Protein AF-A0AAW7YX07-F1 (afdb_monomer_lite)

Secondary structure (DSSP, 8-state):
--SSPEEEE--HHHHHHHHHTHHHHHHTT-EEEEEETTEEEEEE--HHHHTS-HHHHHHHHHHHHHHHHHHSPPPGGGG-

InterPro domains:
  IPR014790 MutL, C-terminal, dimerisation [PF08676] (1-73)
  IPR037198 MutL, C-terminal domain superfamily [SSF118116] (1-75)
  IPR042121 MutL, C-terminal domain, regulatory subdomain [G3DSA:3.30.1370.100] (1-80)

pLDDT: mean 89.63, std 5.08, range [68.88, 94.56]

Foldseek 3Di:
DDPDWDKEWAAQVLVVVCVVCVVLCVVQFWHWDDPDSTMIITPTDDPVCNVDPPHVVVVVVSVVVVVVCVVPNDDPVNSD

Organism: NCBI:txid3062664

Sequence (80 aa):
PLLLPVKIELDKIKLQFLESNQSYFERLGIIVNVVNNNSVQIRQFPALLRNKDVASSFSQIIDTLFNLNEANELKEADWL

Radius of gyration: 12.0 Å; chains: 1; bounding box: 30×20×28 Å

Structure (mmCIF, N/CA/C/O backbone):
data_AF-A0AAW7YX07-F1
#
_entry.id   AF-A0AAW7YX07-F1
#
loop_
_atom_site.group_PDB
_atom_site.id
_atom_site.type_symbol
_atom_site.label_atom_id
_atom_site.label_alt_i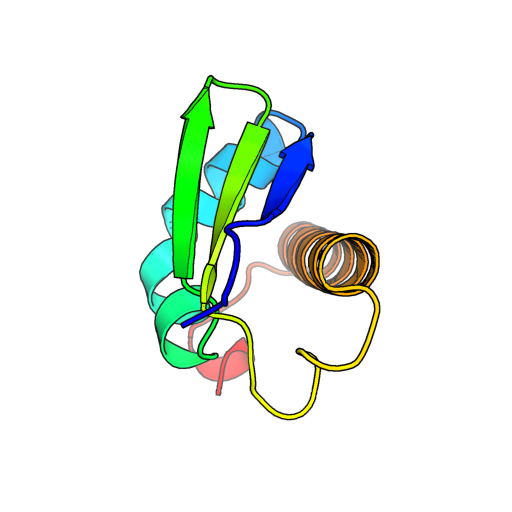d
_atom_site.label_comp_id
_atom_site.label_asym_id
_atom_site.label_entity_id
_atom_site.label_seq_id
_atom_site.pdbx_PDB_ins_code
_atom_site.Cartn_x
_atom_site.Cartn_y
_atom_site.Cartn_z
_atom_site.occupancy
_atom_site.B_iso_or_equiv
_atom_site.auth_seq_id
_atom_site.auth_comp_id
_atom_site.auth_asym_id
_atom_site.auth_atom_id
_atom_site.pdbx_PDB_model_num
ATOM 1 N N . PRO A 1 1 ? 5.235 -5.988 -11.751 1.00 79.06 1 PRO A N 1
ATOM 2 C CA . PRO A 1 1 ? 6.536 -5.444 -11.301 1.00 79.06 1 PRO A CA 1
ATOM 3 C C . PRO A 1 1 ? 6.906 -4.139 -12.030 1.00 79.06 1 PRO A C 1
ATOM 5 O O . PRO A 1 1 ? 6.885 -4.101 -13.261 1.00 79.06 1 PRO A O 1
ATOM 8 N N . LEU A 1 2 ? 7.209 -3.072 -11.286 1.00 82.75 2 LEU A N 1
ATOM 9 C CA . LEU A 1 2 ? 7.697 -1.792 -11.822 1.00 82.75 2 LEU A CA 1
ATOM 10 C C . LEU A 1 2 ? 9.158 -1.903 -12.311 1.00 82.75 2 LEU A C 1
ATOM 12 O O . LEU A 1 2 ? 9.874 -2.813 -11.904 1.00 82.75 2 LEU A O 1
ATOM 16 N N . LEU A 1 3 ? 9.587 -0.993 -13.199 1.00 81.44 3 LEU A N 1
ATOM 17 C CA . LEU A 1 3 ? 10.986 -0.922 -13.673 1.00 81.44 3 LEU A CA 1
ATOM 18 C C . LEU A 1 3 ? 11.912 -0.331 -12.604 1.00 81.44 3 LEU A C 1
ATOM 20 O O . LEU A 1 3 ? 12.987 -0.860 -12.349 1.00 81.44 3 LEU A O 1
ATOM 24 N N . LEU A 1 4 ? 11.458 0.748 -11.968 1.00 85.62 4 LEU A N 1
ATOM 25 C CA . LEU A 1 4 ? 12.049 1.323 -10.770 1.00 85.62 4 LEU A CA 1
ATOM 26 C C . LEU A 1 4 ? 10.964 1.340 -9.686 1.00 85.62 4 LEU A C 1
ATOM 28 O O . LEU A 1 4 ? 9.830 1.724 -9.993 1.00 85.62 4 LEU A O 1
ATOM 32 N N . PRO A 1 5 ? 11.259 0.914 -8.447 1.00 87.50 5 PRO A N 1
ATOM 33 C CA . PRO A 1 5 ? 10.315 1.046 -7.348 1.00 87.50 5 PRO A CA 1
ATOM 34 C C . PRO A 1 5 ? 10.024 2.520 -7.045 1.00 87.50 5 PRO A C 1
ATOM 36 O O . PRO A 1 5 ? 10.937 3.345 -7.040 1.00 87.50 5 PRO A O 1
ATOM 39 N N . VAL A 1 6 ? 8.767 2.846 -6.751 1.00 92.19 6 VAL A N 1
ATOM 40 C CA . VAL A 1 6 ? 8.336 4.219 -6.444 1.00 92.19 6 VAL A CA 1
ATOM 41 C C . VAL A 1 6 ? 8.200 4.362 -4.933 1.00 92.19 6 VAL A C 1
ATOM 43 O O . VAL A 1 6 ? 7.424 3.631 -4.321 1.00 92.19 6 VAL A O 1
ATOM 46 N N . LYS A 1 7 ? 8.960 5.277 -4.322 1.00 93.06 7 LYS A N 1
ATOM 47 C CA . LYS A 1 7 ? 8.815 5.617 -2.899 1.00 93.06 7 LYS A CA 1
ATOM 48 C C . LYS A 1 7 ? 7.763 6.714 -2.739 1.00 93.06 7 LYS A C 1
ATOM 50 O O . LYS A 1 7 ? 7.804 7.696 -3.473 1.00 93.06 7 LYS A O 1
ATOM 55 N N . ILE A 1 8 ? 6.873 6.557 -1.766 1.00 93.31 8 ILE A N 1
ATOM 56 C CA . ILE A 1 8 ? 5.829 7.528 -1.423 1.00 93.31 8 ILE A CA 1
ATOM 57 C C . ILE A 1 8 ? 5.830 7.716 0.094 1.00 93.31 8 ILE A C 1
ATOM 59 O 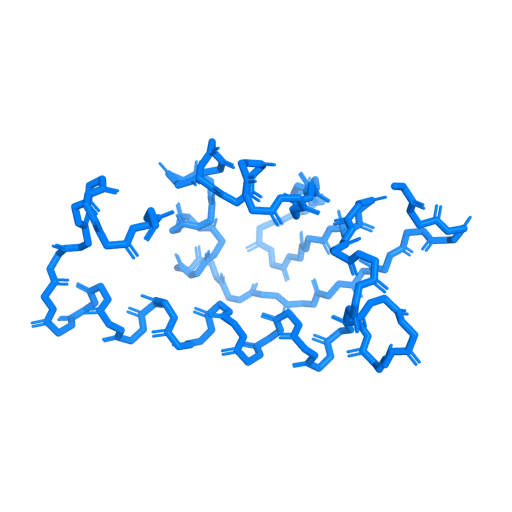O . ILE A 1 8 ? 6.038 6.756 0.841 1.00 93.31 8 ILE A O 1
ATOM 63 N N . GLU A 1 9 ? 5.622 8.948 0.546 1.00 93.19 9 GLU A N 1
ATOM 64 C CA . GLU A 1 9 ? 5.363 9.240 1.955 1.00 93.19 9 GLU A CA 1
ATOM 65 C C . GLU A 1 9 ? 3.904 8.930 2.292 1.00 93.19 9 GLU A C 1
ATOM 67 O O . GLU A 1 9 ? 2.999 9.177 1.497 1.00 93.19 9 GLU A O 1
ATOM 72 N N . LEU A 1 10 ? 3.684 8.345 3.463 1.00 92.06 10 LEU A N 1
ATOM 73 C CA . LEU A 1 10 ? 2.373 7.913 3.924 1.00 92.06 10 LEU A CA 1
ATOM 74 C C . LEU A 1 10 ? 2.288 8.151 5.429 1.00 92.06 10 LEU A C 1
ATOM 76 O O . LEU A 1 10 ? 3.246 7.877 6.153 1.00 92.06 10 LEU A O 1
ATOM 80 N N . ASP A 1 11 ? 1.163 8.676 5.908 1.00 91.19 11 ASP A N 1
ATOM 81 C CA . ASP A 1 11 ? 0.968 8.841 7.345 1.00 91.19 11 ASP A CA 1
ATOM 82 C C . ASP A 1 11 ? 0.880 7.481 8.059 1.00 91.19 11 ASP A C 1
ATOM 84 O O . ASP A 1 11 ? 0.574 6.444 7.465 1.00 91.19 11 ASP A O 1
ATOM 88 N N . LYS A 1 12 ? 1.181 7.481 9.361 1.00 91.38 12 LYS A N 1
ATOM 89 C CA . LYS A 1 12 ? 1.297 6.250 10.150 1.00 91.38 12 LYS A CA 1
ATOM 90 C C . LYS A 1 12 ? -0.015 5.453 10.206 1.00 91.38 12 LYS A C 1
ATOM 92 O O . LYS A 1 12 ? 0.031 4.232 10.321 1.00 91.38 12 LYS A O 1
ATOM 97 N N . ILE A 1 13 ? -1.166 6.124 10.135 1.00 92.44 13 ILE A N 1
ATOM 98 C CA . ILE A 1 13 ? -2.480 5.483 10.270 1.00 92.44 13 ILE A CA 1
ATOM 99 C C . ILE A 1 13 ? -2.825 4.758 8.965 1.00 92.44 13 ILE A C 1
ATOM 101 O O . ILE A 1 13 ? -3.156 3.573 8.992 1.00 92.44 13 ILE A O 1
ATOM 105 N N . LYS A 1 14 ? -2.631 5.409 7.811 1.00 92.75 14 LYS A N 1
ATOM 106 C CA . LYS A 1 14 ? -2.767 4.762 6.497 1.00 92.75 14 LYS A CA 1
ATOM 107 C C . LYS A 1 14 ? -1.730 3.667 6.273 1.00 92.75 14 LYS A C 1
ATOM 109 O O . LYS A 1 14 ? -2.034 2.680 5.612 1.00 92.75 14 LYS A O 1
ATOM 114 N N . LEU A 1 15 ? -0.528 3.805 6.835 1.00 93.44 15 LEU A N 1
ATOM 115 C CA . LEU A 1 15 ? 0.490 2.755 6.795 1.00 93.44 15 LEU A CA 1
ATOM 116 C C . LEU A 1 15 ? 0.044 1.517 7.592 1.00 93.44 15 LEU A C 1
ATOM 118 O O . LEU A 1 15 ? 0.097 0.414 7.060 1.00 93.44 15 LEU A O 1
ATOM 122 N N . GLN A 1 16 ? -0.511 1.698 8.794 1.00 92.75 16 GLN A N 1
ATOM 123 C CA . GLN A 1 16 ? -1.103 0.605 9.573 1.00 92.75 16 GLN A CA 1
ATOM 124 C C . GLN A 1 16 ? -2.328 -0.021 8.874 1.00 92.75 16 GLN A C 1
ATOM 126 O O . GLN A 1 16 ? -2.491 -1.242 8.888 1.00 92.75 16 GLN A O 1
ATOM 131 N N . PHE A 1 17 ? -3.178 0.785 8.228 1.00 93.62 17 PHE A N 1
ATOM 132 C CA . PHE A 1 17 ? -4.298 0.303 7.407 1.00 93.62 17 PHE A CA 1
ATOM 133 C C . PHE A 1 17 ? -3.815 -0.546 6.219 1.00 93.62 17 PHE A C 1
ATOM 135 O O . PHE A 1 17 ? -4.369 -1.614 5.959 1.00 93.62 17 PHE A O 1
ATOM 142 N N . LEU A 1 18 ? -2.758 -0.102 5.534 1.00 93.25 18 LEU A N 1
ATOM 143 C CA . LEU A 1 18 ? -2.125 -0.799 4.415 1.00 93.25 18 LEU A CA 1
ATOM 144 C C . LEU A 1 18 ? -1.500 -2.133 4.842 1.00 93.25 18 LEU A C 1
ATOM 146 O O . LEU A 1 18 ? -1.704 -3.129 4.157 1.00 93.25 18 LEU A O 1
ATOM 150 N N . GLU A 1 19 ? -0.793 -2.171 5.975 1.00 92.25 19 GLU A N 1
ATOM 151 C CA . GLU A 1 19 ? -0.252 -3.411 6.556 1.00 92.25 19 GLU A CA 1
ATOM 152 C C . GLU A 1 19 ? -1.377 -4.387 6.936 1.00 92.25 19 GLU A C 1
ATOM 154 O O . GLU A 1 19 ? -1.313 -5.570 6.605 1.00 92.25 19 GLU A O 1
ATOM 159 N N . SER A 1 20 ? -2.449 -3.885 7.557 1.00 92.75 20 SER A N 1
ATOM 160 C CA . SER A 1 20 ? -3.602 -4.697 7.983 1.00 92.75 20 SER A CA 1
ATOM 161 C C . SER A 1 20 ? -4.387 -5.300 6.808 1.00 92.75 20 SER A C 1
ATOM 163 O O . SER A 1 20 ? -5.012 -6.346 6.960 1.00 92.75 20 SER A O 1
ATOM 165 N N . ASN A 1 21 ? -4.339 -4.662 5.633 1.00 93.00 21 ASN A N 1
ATOM 166 C CA . ASN A 1 21 ? -5.074 -5.055 4.426 1.00 93.00 21 ASN A CA 1
ATOM 167 C C . ASN A 1 21 ? -4.157 -5.514 3.276 1.00 93.00 21 ASN A C 1
ATOM 169 O O . ASN A 1 21 ? -4.611 -5.621 2.135 1.00 93.00 21 ASN A O 1
ATOM 173 N N . GLN A 1 22 ? -2.871 -5.786 3.542 1.00 92.00 22 GLN A N 1
ATOM 174 C CA . GLN A 1 22 ? -1.852 -6.022 2.509 1.00 92.00 22 GLN A CA 1
ATOM 175 C C . GLN A 1 22 ? -2.265 -7.102 1.492 1.00 92.00 22 GLN A C 1
ATOM 177 O O . GLN A 1 22 ? -2.065 -6.928 0.291 1.00 92.00 22 GLN A O 1
ATOM 182 N N . SER A 1 23 ? -2.897 -8.184 1.951 1.00 92.81 23 SER A N 1
ATOM 183 C CA . SER A 1 23 ? -3.373 -9.282 1.100 1.00 92.81 23 SER A CA 1
ATOM 184 C C . SER A 1 23 ? -4.404 -8.842 0.049 1.00 92.81 23 SER A C 1
ATOM 186 O O . SER A 1 23 ? -4.407 -9.382 -1.060 1.00 92.81 23 SER A O 1
ATOM 188 N N . TYR A 1 24 ? -5.248 -7.850 0.345 1.00 93.25 24 TYR A N 1
ATOM 189 C CA . TYR A 1 24 ? -6.201 -7.298 -0.621 1.00 93.25 24 TYR A CA 1
ATOM 190 C C . TYR A 1 24 ? -5.508 -6.397 -1.648 1.00 93.25 24 TYR A C 1
ATOM 192 O O . TYR A 1 24 ? -5.760 -6.529 -2.847 1.00 93.25 24 TYR A O 1
ATOM 200 N N . PHE A 1 25 ? -4.561 -5.555 -1.221 1.00 93.19 25 PHE A N 1
ATOM 201 C CA . PHE A 1 25 ? -3.728 -4.778 -2.148 1.00 93.19 25 PHE A CA 1
ATOM 202 C C . PHE A 1 25 ? -2.945 -5.694 -3.105 1.00 93.19 25 PHE A C 1
ATOM 204 O O . PHE A 1 25 ? -2.914 -5.444 -4.313 1.00 93.19 25 PHE A O 1
ATOM 211 N N . GLU A 1 26 ? -2.393 -6.804 -2.606 1.00 92.88 26 GLU A N 1
ATOM 212 C CA . GLU A 1 26 ? -1.701 -7.797 -3.432 1.00 92.88 26 GLU A CA 1
ATOM 213 C C . GLU A 1 26 ? -2.633 -8.459 -4.461 1.00 92.88 26 GLU A C 1
ATOM 215 O O . GLU A 1 26 ? -2.244 -8.576 -5.629 1.00 92.88 26 GLU A O 1
ATOM 220 N N . ARG A 1 27 ? -3.876 -8.811 -4.082 1.00 91.19 27 ARG A N 1
ATOM 221 C CA . ARG A 1 27 ? -4.914 -9.308 -5.014 1.00 91.19 27 ARG A CA 1
ATOM 222 C C . ARG A 1 27 ? -5.248 -8.290 -6.108 1.00 91.19 27 ARG A C 1
ATOM 224 O O . ARG A 1 27 ? -5.358 -8.670 -7.271 1.00 91.19 27 ARG A O 1
ATOM 231 N N . LEU A 1 28 ? -5.318 -7.001 -5.766 1.00 89.75 28 LEU A N 1
ATOM 232 C CA . LEU A 1 28 ? -5.488 -5.905 -6.731 1.00 89.75 28 LEU A CA 1
ATOM 233 C C . LEU A 1 28 ? -4.255 -5.681 -7.629 1.00 89.75 28 LEU A C 1
ATOM 235 O O . LEU A 1 28 ? -4.289 -4.835 -8.519 1.00 89.75 28 LEU A O 1
ATOM 239 N N . GLY A 1 29 ? -3.153 -6.412 -7.431 1.00 91.38 29 GLY A N 1
ATOM 240 C CA . GLY A 1 29 ? -1.917 -6.237 -8.192 1.00 91.38 29 GLY A CA 1
ATOM 241 C C . GLY A 1 29 ? -1.083 -5.034 -7.738 1.00 91.38 29 GLY A C 1
ATOM 242 O O . GLY A 1 29 ? -0.278 -4.518 -8.518 1.00 91.38 29 GLY A O 1
ATOM 243 N N . ILE A 1 30 ? -1.257 -4.594 -6.490 1.00 93.81 30 ILE A N 1
ATOM 244 C CA . ILE A 1 30 ? -0.471 -3.555 -5.825 1.00 93.81 30 ILE A CA 1
ATOM 245 C C . ILE A 1 30 ? 0.427 -4.242 -4.787 1.00 93.81 30 ILE A C 1
ATOM 247 O O . ILE A 1 30 ? -0.047 -4.693 -3.752 1.00 93.81 30 ILE A O 1
ATOM 251 N N . ILE A 1 31 ? 1.735 -4.329 -5.051 1.00 94.50 31 ILE A N 1
ATOM 252 C CA . ILE A 1 31 ? 2.704 -4.878 -4.084 1.00 94.50 31 ILE A CA 1
ATOM 253 C C . ILE A 1 31 ? 3.563 -3.734 -3.569 1.00 94.50 31 ILE A C 1
ATOM 255 O O . ILE A 1 31 ? 4.221 -3.037 -4.354 1.00 94.50 31 ILE A O 1
ATOM 259 N N . VAL A 1 32 ? 3.575 -3.583 -2.250 1.00 94.31 32 VAL A N 1
ATOM 260 C CA . VAL A 1 32 ? 4.274 -2.536 -1.508 1.00 94.31 32 VAL A CA 1
ATOM 261 C C . VAL A 1 32 ? 5.200 -3.156 -0.469 1.00 94.31 32 VAL A C 1
ATOM 263 O O . VAL A 1 32 ? 4.895 -4.194 0.106 1.00 94.31 32 VAL A O 1
ATOM 266 N N . ASN A 1 33 ? 6.324 -2.498 -0.207 1.00 92.62 33 ASN A N 1
ATOM 267 C CA . ASN A 1 33 ? 7.161 -2.763 0.956 1.00 92.62 33 ASN A CA 1
ATOM 268 C C . ASN A 1 33 ? 7.108 -1.530 1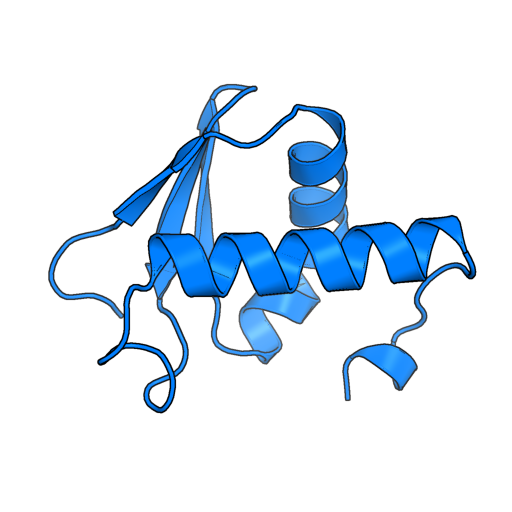.869 1.00 92.62 33 ASN A C 1
ATOM 270 O O . ASN A 1 33 ? 7.371 -0.421 1.399 1.00 92.62 33 ASN A O 1
ATOM 274 N N . VAL A 1 34 ? 6.841 -1.700 3.163 1.00 90.38 34 VAL A N 1
ATOM 275 C CA . VAL A 1 34 ? 7.076 -0.636 4.153 1.00 90.38 34 VAL A CA 1
ATOM 276 C C . VAL A 1 34 ? 8.583 -0.383 4.254 1.00 90.38 34 VAL A C 1
ATOM 278 O O . VAL A 1 34 ? 9.368 -1.323 4.371 1.00 90.38 34 VAL A O 1
ATOM 281 N N . VAL A 1 35 ? 9.000 0.883 4.156 1.00 89.50 35 VAL A N 1
ATOM 282 C CA . VAL A 1 35 ? 10.419 1.286 4.234 1.00 89.50 35 VAL A CA 1
ATOM 283 C C . VAL A 1 35 ? 10.745 1.835 5.6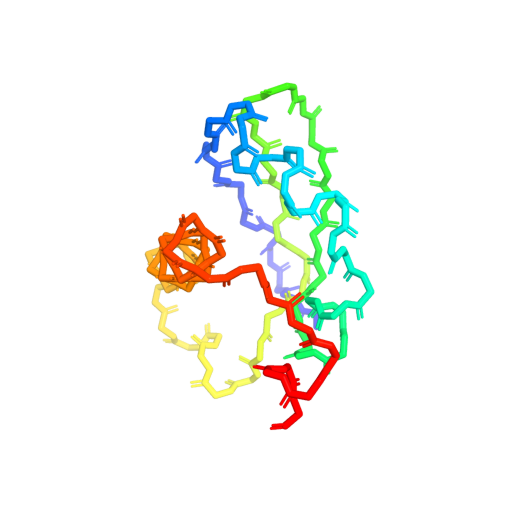20 1.00 89.50 35 VAL A C 1
ATOM 285 O O . VAL A 1 35 ? 11.814 1.571 6.162 1.00 89.50 35 VAL A O 1
ATOM 288 N N . ASN A 1 36 ? 9.827 2.619 6.183 1.00 88.88 36 ASN A N 1
ATOM 289 C CA . ASN A 1 36 ? 9.852 3.114 7.555 1.00 88.88 36 ASN A CA 1
ATOM 290 C C . ASN A 1 36 ? 8.428 3.540 7.964 1.00 88.88 36 ASN A C 1
ATOM 292 O O . ASN A 1 36 ? 7.514 3.508 7.144 1.00 88.88 36 ASN A O 1
ATOM 296 N N . ASN A 1 37 ? 8.261 4.018 9.199 1.00 86.62 37 ASN A N 1
ATOM 297 C CA . ASN A 1 37 ? 6.976 4.425 9.794 1.00 86.62 37 ASN A CA 1
ATOM 298 C C . ASN A 1 37 ? 6.208 5.546 9.051 1.00 86.62 37 ASN A C 1
ATOM 300 O O . ASN A 1 37 ? 5.125 5.926 9.493 1.00 86.62 37 ASN A O 1
ATOM 304 N N . ASN A 1 38 ? 6.780 6.112 7.984 1.00 90.88 38 ASN A N 1
ATOM 305 C CA . ASN A 1 38 ? 6.255 7.259 7.246 1.00 90.88 38 ASN A CA 1
ATOM 306 C C . ASN A 1 38 ? 6.377 7.101 5.719 1.00 90.88 38 ASN A C 1
ATOM 308 O O . ASN A 1 38 ? 6.156 8.063 4.985 1.00 90.88 38 ASN A O 1
ATOM 312 N N . SER A 1 39 ? 6.803 5.940 5.206 1.00 91.81 39 SER A N 1
ATOM 313 C CA . SER A 1 39 ? 6.962 5.754 3.762 1.00 91.81 39 SER A CA 1
ATOM 314 C C . SER A 1 39 ? 6.943 4.301 3.312 1.00 91.81 39 SER A C 1
ATOM 316 O O . SER A 1 39 ? 7.441 3.389 3.980 1.00 91.81 39 SER A O 1
ATOM 318 N N . VAL A 1 40 ? 6.411 4.118 2.108 1.00 94.50 40 VAL A N 1
ATOM 319 C CA . VAL A 1 40 ? 6.272 2.828 1.435 1.00 94.50 40 VAL A CA 1
ATOM 320 C C . VAL A 1 40 ? 6.934 2.868 0.065 1.00 94.50 40 VAL A C 1
ATOM 322 O O . VAL A 1 40 ? 7.071 3.921 -0.558 1.00 94.50 40 VAL A O 1
ATOM 325 N N . GLN A 1 41 ? 7.363 1.705 -0.407 1.00 94.56 41 GLN A N 1
ATOM 326 C CA . GLN A 1 41 ? 7.949 1.503 -1.722 1.00 94.56 41 GLN A CA 1
ATOM 327 C C . GLN A 1 41 ? 7.040 0.587 -2.540 1.00 94.56 41 GLN A C 1
ATOM 329 O O . GLN A 1 41 ? 6.957 -0.613 -2.280 1.00 94.56 41 GLN A O 1
ATOM 334 N N . ILE A 1 42 ? 6.397 1.135 -3.569 1.00 94.56 42 ILE A N 1
ATOM 335 C CA . ILE A 1 42 ? 5.633 0.352 -4.539 1.00 94.56 42 ILE A CA 1
ATOM 336 C C . ILE A 1 42 ? 6.610 -0.407 -5.435 1.00 94.56 42 ILE A C 1
ATOM 338 O O . ILE A 1 42 ? 7.494 0.182 -6.059 1.00 94.56 42 ILE A O 1
ATOM 342 N N . ARG A 1 43 ? 6.426 -1.725 -5.521 1.00 94.00 43 ARG A N 1
ATOM 343 C CA . ARG A 1 43 ? 7.204 -2.648 -6.365 1.00 94.00 43 ARG A CA 1
ATOM 344 C C . ARG A 1 43 ? 6.372 -3.252 -7.492 1.00 94.00 43 ARG A C 1
ATOM 346 O O . ARG A 1 43 ? 6.918 -3.641 -8.525 1.00 94.00 43 ARG A O 1
ATOM 353 N N . GLN A 1 44 ? 5.053 -3.305 -7.338 1.00 93.31 44 GLN A N 1
ATOM 354 C CA . GLN A 1 44 ? 4.117 -3.701 -8.386 1.00 93.31 44 GLN A CA 1
ATOM 355 C C . GLN A 1 44 ? 2.876 -2.819 -8.329 1.00 93.31 44 GLN A C 1
ATOM 357 O O . GLN A 1 44 ? 2.422 -2.457 -7.250 1.00 93.31 44 GLN A O 1
ATOM 362 N N . PHE A 1 45 ? 2.360 -2.478 -9.504 1.00 93.44 45 PHE A N 1
ATOM 363 C CA . PHE A 1 45 ? 1.155 -1.684 -9.678 1.00 93.44 45 PHE A CA 1
ATOM 364 C C . PHE A 1 45 ? 0.396 -2.210 -10.910 1.00 93.44 45 PHE A C 1
ATOM 366 O O . PHE A 1 45 ? 1.062 -2.719 -11.829 1.00 93.44 45 PHE A O 1
ATOM 373 N N . PRO A 1 46 ? -0.946 -2.100 -10.970 1.00 90.56 46 PRO A N 1
ATOM 374 C CA . PRO A 1 46 ? -1.755 -2.621 -12.069 1.00 90.56 46 PRO A CA 1
ATOM 375 C C . PRO A 1 46 ? -1.303 -2.093 -13.429 1.00 90.56 46 PRO A C 1
ATOM 377 O O . PRO A 1 46 ? -1.061 -0.897 -13.587 1.00 90.56 46 PRO A O 1
ATOM 380 N N . ALA A 1 47 ? -1.232 -2.965 -14.439 1.00 85.56 47 ALA A N 1
ATOM 3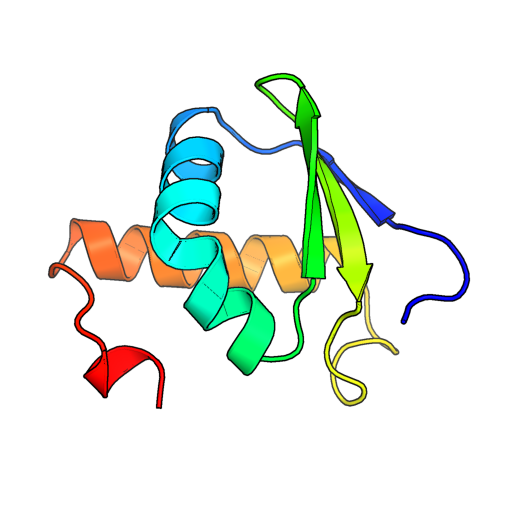81 C CA . ALA A 1 47 ? -0.736 -2.600 -15.770 1.00 85.56 47 ALA A CA 1
ATOM 382 C C . ALA A 1 47 ? -1.507 -1.421 -16.399 1.00 85.56 47 ALA A C 1
ATOM 384 O O . ALA A 1 47 ? -0.899 -0.557 -17.026 1.00 85.56 47 ALA A O 1
ATOM 385 N N . LEU A 1 48 ? -2.822 -1.346 -16.158 1.00 84.12 48 LEU A N 1
ATOM 386 C CA . LEU A 1 48 ? -3.708 -0.273 -16.629 1.00 84.12 48 LEU A CA 1
ATOM 387 C C . LEU A 1 48 ? -3.406 1.103 -16.006 1.00 84.12 48 LEU A C 1
ATOM 389 O O . LEU A 1 48 ? -3.685 2.131 -16.620 1.00 84.12 48 LEU A O 1
ATOM 393 N N . LEU A 1 49 ? -2.847 1.135 -14.792 1.00 83.44 49 LEU A N 1
ATOM 394 C CA . LEU A 1 49 ? -2.558 2.368 -14.048 1.00 83.44 49 LEU A CA 1
ATOM 395 C C . LEU A 1 49 ? -1.064 2.718 -14.042 1.00 83.44 49 LEU A C 1
ATOM 397 O O . LEU A 1 49 ? -0.699 3.877 -13.883 1.00 83.44 49 LEU A O 1
ATOM 401 N N . ARG A 1 50 ? -0.195 1.733 -14.280 1.00 79.38 50 ARG A N 1
ATOM 402 C CA . ARG A 1 50 ? 1.268 1.853 -14.310 1.00 79.38 50 ARG A CA 1
ATOM 403 C C . ARG A 1 50 ? 1.812 2.909 -15.281 1.00 79.38 50 ARG A C 1
ATOM 405 O O . ARG A 1 50 ? 2.881 3.450 -15.025 1.00 79.38 50 ARG A O 1
ATOM 412 N N . ASN A 1 51 ? 1.126 3.159 -16.397 1.00 75.50 51 ASN A N 1
ATOM 413 C CA . ASN A 1 51 ? 1.548 4.157 -17.389 1.00 75.50 51 ASN A CA 1
ATOM 414 C C . ASN A 1 51 ? 1.126 5.592 -17.014 1.00 75.50 51 ASN A C 1
ATOM 416 O O . ASN A 1 51 ? 1.426 6.527 -17.753 1.00 75.50 51 ASN A O 1
ATOM 420 N N . LYS A 1 52 ? 0.413 5.767 -15.894 1.00 76.56 52 LYS A N 1
ATOM 421 C CA . LYS A 1 52 ? 0.110 7.065 -15.283 1.00 76.56 52 LYS A CA 1
ATOM 422 C C . LYS A 1 52 ? 1.143 7.375 -14.196 1.00 76.56 52 LYS A C 1
ATOM 424 O O . LYS A 1 52 ? 2.040 6.578 -13.927 1.00 76.56 52 LYS A O 1
ATOM 429 N N . ASP A 1 53 ? 0.984 8.514 -13.530 1.00 88.44 53 ASP A N 1
ATOM 430 C CA . ASP A 1 53 ? 1.686 8.781 -12.278 1.00 88.44 53 ASP A CA 1
ATOM 431 C C . ASP A 1 53 ? 1.263 7.755 -11.210 1.00 88.44 53 ASP A C 1
ATOM 433 O O . ASP A 1 53 ? 0.165 7.819 -10.651 1.00 88.44 53 ASP A O 1
ATOM 437 N N . VAL A 1 54 ? 2.146 6.787 -10.958 1.00 90.81 54 VAL A N 1
ATOM 438 C CA . VAL A 1 54 ? 1.967 5.709 -9.977 1.00 90.81 54 VAL A CA 1
ATOM 439 C C . VAL A 1 54 ? 1.868 6.253 -8.552 1.00 90.81 54 VAL A C 1
ATOM 441 O O . VAL A 1 54 ? 1.111 5.694 -7.761 1.00 90.81 54 VAL A O 1
ATOM 444 N N . ALA A 1 55 ? 2.589 7.332 -8.224 1.00 91.38 55 ALA A N 1
ATOM 445 C CA . ALA A 1 55 ? 2.557 7.908 -6.886 1.00 91.38 55 ALA A CA 1
ATOM 446 C C . ALA A 1 55 ? 1.196 8.554 -6.623 1.00 91.38 55 ALA A C 1
ATOM 448 O O . ALA A 1 55 ? 0.473 8.111 -5.732 1.00 91.38 55 ALA A O 1
ATOM 449 N N . SER A 1 56 ? 0.792 9.502 -7.475 1.00 90.94 56 SER A N 1
ATOM 450 C CA . SER A 1 56 ? -0.517 10.158 -7.364 1.00 90.94 56 SER A CA 1
ATOM 451 C C . SER A 1 56 ? -1.681 9.163 -7.451 1.00 90.94 56 SER A C 1
ATOM 453 O O . SER A 1 56 ? -2.649 9.287 -6.702 1.00 90.94 56 SER A O 1
ATOM 455 N N . SER A 1 57 ? -1.587 8.142 -8.316 1.00 92.12 57 SER A N 1
ATOM 456 C CA . SER A 1 57 ? -2.630 7.110 -8.434 1.00 92.12 57 SER A CA 1
ATOM 457 C C . SER A 1 57 ? -2.758 6.272 -7.160 1.00 92.12 57 SER A C 1
ATOM 459 O O . SER A 1 57 ? -3.872 5.992 -6.728 1.00 92.12 57 SER A O 1
ATOM 461 N N . PHE A 1 58 ? -1.642 5.868 -6.543 1.00 93.94 58 PHE A N 1
ATOM 462 C CA . PHE A 1 58 ? -1.684 5.118 -5.288 1.00 93.94 58 PHE A CA 1
ATOM 463 C C . PHE A 1 58 ? -2.197 5.974 -4.129 1.00 93.94 58 PHE A C 1
ATOM 465 O O . PHE A 1 58 ? -3.047 5.496 -3.386 1.00 93.94 58 PHE A O 1
ATOM 472 N N . SER A 1 59 ? -1.752 7.232 -4.010 1.00 92.62 59 SER A N 1
ATOM 473 C CA . SER A 1 59 ? -2.260 8.171 -3.000 1.00 92.62 59 SER A CA 1
ATOM 474 C C . SER A 1 59 ? -3.783 8.329 -3.085 1.00 92.62 59 SER A C 1
ATOM 476 O O . SER A 1 59 ? -4.467 8.194 -2.078 1.00 92.62 59 SER A O 1
ATOM 478 N N . GLN A 1 60 ? -4.339 8.494 -4.291 1.00 92.38 60 GLN A N 1
ATOM 479 C CA . GLN A 1 60 ? -5.794 8.559 -4.484 1.00 92.38 60 GLN A CA 1
ATOM 480 C C . GLN A 1 60 ? -6.512 7.262 -4.084 1.00 92.38 60 GLN A C 1
ATOM 482 O O . GLN A 1 60 ? -7.569 7.319 -3.454 1.00 92.38 60 GLN A O 1
ATOM 487 N N . ILE A 1 61 ? -5.953 6.095 -4.425 1.00 92.31 61 ILE A N 1
ATOM 488 C CA . ILE A 1 61 ? -6.526 4.790 -4.061 1.00 92.31 61 ILE A CA 1
ATOM 489 C C . ILE A 1 61 ? -6.529 4.602 -2.541 1.00 92.31 61 ILE A C 1
ATOM 491 O O . ILE A 1 61 ? -7.570 4.267 -1.978 1.00 92.31 61 ILE A O 1
ATOM 495 N N . ILE A 1 62 ? -5.397 4.836 -1.867 1.00 93.50 62 ILE A N 1
ATOM 496 C CA . ILE A 1 62 ? -5.298 4.618 -0.420 1.00 93.50 62 ILE A CA 1
ATOM 497 C C . ILE A 1 62 ? -6.126 5.632 0.369 1.00 93.50 62 ILE A C 1
ATOM 499 O O . ILE A 1 62 ? -6.790 5.227 1.314 1.00 93.50 62 ILE A O 1
ATOM 503 N N . ASP A 1 63 ? -6.177 6.901 -0.047 1.00 93.94 63 ASP A N 1
ATOM 504 C CA . ASP A 1 63 ? -7.049 7.901 0.580 1.00 93.94 63 ASP A CA 1
ATOM 505 C C . ASP A 1 63 ? -8.531 7.531 0.411 1.00 93.94 63 ASP A C 1
ATOM 507 O O . ASP A 1 63 ? -9.307 7.651 1.357 1.00 93.94 63 ASP A O 1
ATOM 511 N N . THR A 1 64 ? -8.932 7.025 -0.761 1.00 92.62 64 THR A N 1
ATOM 512 C CA . THR A 1 64 ? -10.315 6.578 -1.007 1.00 92.62 64 THR A CA 1
ATOM 513 C C . THR A 1 64 ? -10.678 5.383 -0.127 1.00 92.62 64 THR A C 1
ATOM 515 O O . THR A 1 64 ? -11.687 5.429 0.572 1.00 92.62 64 THR A O 1
ATOM 518 N N . LEU A 1 65 ? -9.853 4.332 -0.119 1.00 92.75 65 LEU A N 1
ATOM 519 C CA . LEU A 1 65 ? -10.095 3.122 0.676 1.00 92.75 65 LEU A CA 1
ATOM 520 C C . LEU A 1 65 ? -10.059 3.406 2.182 1.00 92.75 65 LEU A C 1
ATOM 522 O O . LEU A 1 65 ? -10.893 2.893 2.920 1.00 92.75 65 LEU A O 1
ATOM 526 N N . PHE A 1 66 ? -9.140 4.262 2.632 1.00 93.56 66 PHE A N 1
ATOM 527 C CA . PHE A 1 66 ? -9.057 4.674 4.029 1.00 93.56 66 PHE A CA 1
ATOM 528 C C . PHE A 1 66 ? -10.310 5.448 4.464 1.00 93.56 66 PHE A C 1
ATOM 530 O O . PHE A 1 66 ? -10.929 5.098 5.465 1.00 93.56 66 PHE A O 1
ATOM 537 N N . ASN A 1 67 ? -10.747 6.437 3.676 1.00 92.25 67 ASN A N 1
ATOM 538 C CA . ASN A 1 67 ? -11.964 7.200 3.969 1.00 92.25 67 ASN A CA 1
ATOM 539 C C . ASN A 1 67 ? -13.231 6.328 3.933 1.00 92.25 67 ASN A C 1
ATOM 541 O O . ASN A 1 67 ? -14.148 6.558 4.720 1.00 92.25 67 ASN A O 1
ATOM 545 N N . LEU A 1 68 ? -13.293 5.330 3.041 1.00 90.56 68 LEU A N 1
ATOM 546 C CA . LEU A 1 68 ? -14.381 4.352 3.031 1.00 90.56 68 LEU A CA 1
ATOM 547 C C . LEU A 1 68 ? -14.372 3.505 4.307 1.00 90.56 68 LEU A C 1
ATOM 549 O O . LEU A 1 68 ? -15.420 3.379 4.927 1.00 90.56 68 LEU A O 1
ATOM 553 N N . ASN A 1 69 ? -13.207 3.008 4.736 1.00 90.56 69 ASN A N 1
ATOM 554 C CA . ASN A 1 69 ? -13.068 2.212 5.956 1.00 90.56 69 ASN A CA 1
ATOM 555 C C . ASN A 1 69 ? -13.460 2.975 7.232 1.00 90.56 69 ASN A C 1
ATOM 557 O O . ASN A 1 69 ? -14.113 2.410 8.104 1.00 90.56 69 ASN A O 1
ATOM 561 N N . GLU A 1 70 ? -13.091 4.255 7.334 1.00 88.56 70 GLU A N 1
ATOM 562 C CA . GLU A 1 70 ? -13.488 5.123 8.454 1.00 88.56 70 GLU A CA 1
ATOM 563 C C . GLU A 1 70 ? -15.002 5.411 8.465 1.00 88.56 70 GLU A C 1
ATOM 565 O O . GLU A 1 70 ? -15.593 5.594 9.528 1.00 88.56 70 GLU A O 1
ATOM 570 N N . ALA A 1 71 ? -15.650 5.443 7.294 1.00 87.12 71 ALA A N 1
ATOM 571 C CA . ALA A 1 71 ? -17.098 5.626 7.178 1.00 87.12 71 ALA A CA 1
ATOM 572 C C . ALA A 1 71 ? -17.890 4.323 7.407 1.00 87.12 71 ALA A C 1
ATOM 574 O O . ALA A 1 71 ? -19.004 4.360 7.932 1.00 87.12 71 ALA A O 1
ATOM 575 N N . ASN A 1 72 ? -17.337 3.185 6.986 1.00 84.62 72 ASN A N 1
ATOM 576 C CA . ASN A 1 72 ? -17.905 1.849 7.117 1.00 84.62 72 ASN A CA 1
ATOM 577 C C . ASN A 1 72 ? -16.778 0.808 6.976 1.00 84.62 72 ASN A C 1
ATOM 579 O O . ASN A 1 72 ? -16.180 0.701 5.908 1.00 84.62 72 ASN A O 1
ATOM 583 N N . GLU A 1 73 ? -16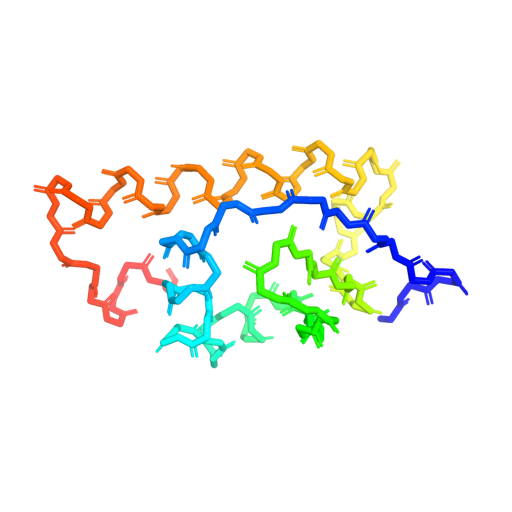.519 0.033 8.034 1.00 84.81 73 GLU A N 1
ATOM 584 C CA . GLU A 1 73 ? -15.460 -0.991 8.081 1.00 84.81 73 GLU A CA 1
ATOM 585 C C . GLU A 1 73 ? -15.486 -1.887 6.828 1.00 84.81 73 GLU A C 1
ATOM 587 O O . GLU A 1 73 ? -16.486 -2.569 6.569 1.00 84.81 73 GLU A O 1
ATOM 592 N N . LEU A 1 74 ? -14.396 -1.867 6.046 1.00 86.19 74 LEU A N 1
ATOM 593 C CA . LEU A 1 74 ? -14.320 -2.580 4.768 1.00 86.19 74 LEU A CA 1
ATOM 594 C C . LEU A 1 74 ? -14.280 -4.092 4.996 1.00 86.19 74 LEU A C 1
ATOM 596 O O . LEU A 1 74 ? -13.419 -4.614 5.707 1.00 86.19 74 LEU A O 1
ATOM 600 N N . LYS A 1 75 ? -15.179 -4.816 4.334 1.00 86.25 75 LYS A N 1
ATOM 601 C CA . LYS A 1 75 ? -15.272 -6.281 4.382 1.00 86.25 75 LYS A CA 1
ATOM 602 C C . LYS A 1 75 ? -14.651 -6.872 3.125 1.00 86.25 75 LYS A C 1
ATOM 604 O O . LYS A 1 75 ? -14.503 -6.183 2.125 1.00 86.25 75 LYS A O 1
ATOM 609 N N . GLU A 1 76 ? -14.340 -8.172 3.131 1.00 82.31 76 GLU A N 1
ATOM 610 C CA . GLU A 1 76 ? -13.761 -8.860 1.956 1.00 82.31 76 GLU A CA 1
ATOM 611 C C . GLU A 1 76 ? -14.561 -8.605 0.662 1.00 82.31 76 GLU A C 1
ATOM 613 O O . GLU A 1 76 ? -13.966 -8.440 -0.397 1.00 82.31 76 GLU A O 1
ATOM 618 N N . ALA A 1 77 ? -15.891 -8.494 0.757 1.00 83.94 77 ALA A N 1
ATOM 619 C CA . ALA A 1 77 ? -16.774 -8.206 -0.375 1.00 83.94 77 ALA A CA 1
ATOM 620 C C . ALA A 1 77 ? -16.554 -6.828 -1.031 1.00 83.94 77 ALA A C 1
ATOM 622 O O . ALA A 1 77 ? -16.879 -6.676 -2.203 1.00 83.94 77 ALA A O 1
ATOM 623 N N . ASP A 1 78 ? -15.997 -5.849 -0.312 1.00 83.69 78 ASP A N 1
ATOM 624 C CA . ASP A 1 78 ? -15.718 -4.501 -0.827 1.00 83.69 78 ASP A CA 1
ATOM 625 C C . ASP A 1 78 ? -14.390 -4.434 -1.620 1.00 83.69 78 ASP A C 1
ATOM 627 O O . ASP A 1 78 ? -14.068 -3.404 -2.213 1.00 83.69 78 ASP A O 1
ATOM 631 N N . TRP A 1 79 ? -13.621 -5.533 -1.646 1.00 81.00 79 TRP A N 1
ATOM 632 C CA . TRP A 1 79 ? -12.342 -5.675 -2.362 1.00 81.00 79 TRP A CA 1
ATOM 633 C C . TRP A 1 79 ? -12.417 -6.598 -3.600 1.00 81.00 79 TRP A C 1
ATOM 635 O O . TRP A 1 79 ? -11.368 -6.916 -4.173 1.00 81.00 79 TRP A O 1
ATOM 645 N N . LEU A 1 80 ? -13.616 -7.067 -3.983 1.00 68.88 80 LEU A N 1
ATOM 646 C CA . LEU A 1 80 ? -13.864 -8.043 -5.064 1.00 68.88 80 LEU A CA 1
ATOM 647 C C . LEU A 1 80 ? -14.418 -7.411 -6.353 1.00 68.88 80 LEU A C 1
ATOM 649 O O . LEU A 1 80 ? -15.278 -6.510 -6.257 1.00 68.88 80 LEU A O 1
#